Protein AF-A0A966W2P7-F1 (afdb_monomer)

Secondary structure (DSSP, 8-state):
--THHHHHHHHHHHHHHHHHHHHHHHHHH-SBHHHHHHHHHHHHHHHHHHHHHHH--TTPBP-SS-TT---BPPHHHHHHHHHHHHHHHHHHHHHHHHHHHHHHHHS--BHHHHHHHHHS--------------SSTTSGGGG--

Solvent-accessible surface area (backbone atoms only — not comparable to full-atom values): 8580 Å² total; per-residue (Å²): 141,59,79,66,56,59,51,66,73,44,39,64,51,55,52,19,52,52,45,26,50,52,11,51,46,34,39,72,73,40,58,36,56,67,51,22,52,52,12,49,52,44,23,52,52,18,52,52,48,37,50,50,57,71,67,61,62,87,89,45,37,77,87,58,99,62,88,88,70,85,52,57,52,73,65,64,61,56,54,54,49,54,53,51,52,52,53,48,55,52,51,50,53,52,51,48,53,49,51,53,52,44,31,71,73,69,73,49,56,44,49,66,62,53,53,51,63,69,70,43,77,81,75,70,77,76,76,75,74,82,78,70,89,75,82,67,77,78,66,68,70,71,78,79,119

Radius of gyration: 31.57 Å; Cα contacts (8 Å, |Δi|>4): 96; chains: 1; bounding box: 64×28×118 Å

pLDDT: mean 79.22, std 16.38, range [43.66, 97.5]

Mean predicted aligned error: 13.0 Å

Nearest PDB structures (foldseek):
  7qru-assembly1_C  TM=8.899E-01  e=4.479E-05  Alkalihalophilus pseudofirmus
  6z16-assembly1_c  TM=8.968E-01  e=4.401E-04  Anoxybacillus flavithermus WK1
  6khi-assembly1_E  TM=8.999E-01  e=1.538E-03  Thermosynechococcus vestitus BP-1
  7nyu-assembly1_K  TM=9.091E-01  e=2.132E-03  Escherichia coli B
  7d3u-assembly1_C  TM=8.093E-01  e=2.095E-02  Dietzia sp. DQ12-45-1b

Foldseek 3Di:
DDVVVVCVLCVLQVVLVVQLVQLVCQLVVDQFLVSNLVSVLSNLVSVLSNLCSVQDDPPADDPDDDPDDPHHRDCVNVVVSVVSVVVSVVVSVVSVVVQVVLCVVQVGRGNVSSVCVVPPDPPDPPPPPPPDPPPPPVVVVVVPD

Structure (mmCIF, N/CA/C/O backbone):
data_AF-A0A966W2P7-F1
#
_entry.id   AF-A0A966W2P7-F1
#
loop_
_atom_site.group_PDB
_atom_site.id
_atom_site.type_symbol
_atom_site.label_atom_id
_atom_site.label_alt_id
_atom_site.label_comp_id
_atom_site.label_asym_id
_atom_site.label_entity_id
_atom_site.label_seq_id
_atom_site.pdbx_PDB_ins_code
_atom_site.Cartn_x
_atom_site.Cartn_y
_atom_site.Cartn_z
_atom_site.occupancy
_atom_site.B_iso_or_equiv
_atom_site.auth_seq_id
_atom_site.auth_comp_id
_atom_site.auth_asym_id
_atom_site.auth_atom_id
_atom_site.pdbx_PDB_model_num
ATOM 1 N N . MET A 1 1 ? -2.351 6.672 -40.189 1.00 46.94 1 MET A N 1
ATOM 2 C CA . MET A 1 1 ? -1.743 5.588 -39.384 1.00 46.94 1 MET A CA 1
ATOM 3 C C . MET A 1 1 ? -1.268 6.183 -38.066 1.00 46.94 1 MET A C 1
ATOM 5 O O . MET A 1 1 ? -0.244 6.834 -38.056 1.00 46.94 1 MET A O 1
ATOM 9 N N . GLY A 1 2 ? -1.932 6.138 -36.923 1.00 47.78 2 GLY A N 1
ATOM 10 C CA . GLY A 1 2 ? -3.225 5.640 -36.475 1.00 47.78 2 GLY A CA 1
ATOM 11 C C . GLY A 1 2 ? -3.137 5.769 -34.951 1.00 47.78 2 GLY A C 1
ATOM 12 O O . GLY A 1 2 ? -2.383 5.037 -34.322 1.00 47.78 2 GLY A O 1
ATOM 13 N N . SER A 1 3 ? -3.820 6.743 -34.356 1.00 58.06 3 SER A N 1
ATOM 14 C CA . SER A 1 3 ? -3.756 7.071 -32.918 1.00 58.06 3 SER A CA 1
ATOM 15 C C . SER A 1 3 ? -4.059 5.885 -31.982 1.00 58.06 3 SER A C 1
ATOM 17 O O . SER A 1 3 ? -3.701 5.921 -30.807 1.00 58.06 3 SER A O 1
ATOM 19 N N . GLY A 1 4 ? -4.635 4.796 -32.505 1.00 56.81 4 GLY A N 1
ATOM 20 C CA . GLY A 1 4 ? -4.863 3.538 -31.788 1.00 56.81 4 GLY A CA 1
ATOM 21 C C . GLY A 1 4 ? -3.599 2.764 -31.385 1.00 56.81 4 GLY A C 1
ATOM 22 O O . GLY A 1 4 ? -3.618 2.085 -30.361 1.00 56.81 4 GLY A O 1
ATOM 23 N N . TYR A 1 5 ? -2.475 2.885 -32.106 1.00 56.28 5 TYR A N 1
ATOM 24 C CA . TYR A 1 5 ? -1.242 2.155 -31.747 1.00 56.28 5 TYR A CA 1
ATOM 25 C C . TYR A 1 5 ? -0.541 2.749 -30.519 1.00 56.28 5 TYR A C 1
ATOM 27 O O . TYR A 1 5 ? 0.118 2.027 -29.775 1.00 56.28 5 TYR A O 1
ATOM 35 N N . PHE A 1 6 ? -0.716 4.052 -30.268 1.00 58.75 6 PHE A N 1
ATOM 36 C CA . PHE A 1 6 ? -0.172 4.708 -29.077 1.00 58.75 6 PHE A CA 1
ATOM 37 C C . PHE A 1 6 ? -0.873 4.219 -27.803 1.00 58.75 6 PHE A C 1
ATOM 39 O O . PHE A 1 6 ? -0.219 4.006 -26.783 1.00 58.75 6 PHE A O 1
ATOM 46 N N . LEU A 1 7 ? -2.186 3.976 -27.888 1.00 54.97 7 LEU A N 1
ATOM 47 C CA . LEU A 1 7 ? -2.993 3.410 -26.805 1.00 54.97 7 LEU A CA 1
ATOM 48 C C . LEU A 1 7 ? -2.618 1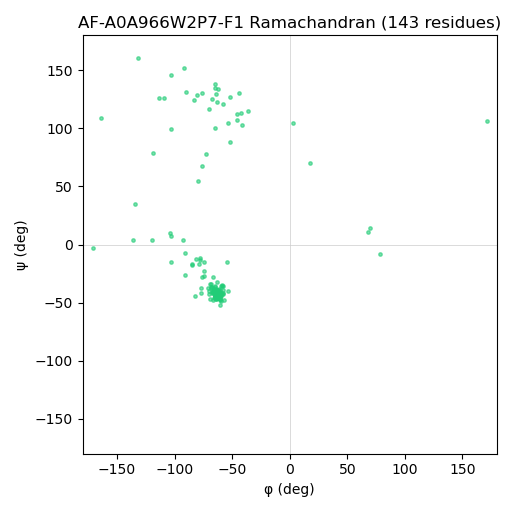.951 -26.521 1.00 54.97 7 LEU A C 1
ATOM 50 O O . LEU A 1 7 ? -2.500 1.582 -25.359 1.00 54.97 7 LEU A O 1
ATOM 54 N N . LEU A 1 8 ? -2.362 1.143 -27.555 1.00 53.88 8 LEU A N 1
ATOM 55 C CA . LEU A 1 8 ? -1.901 -0.243 -27.394 1.00 53.88 8 LEU A CA 1
ATOM 56 C C . LEU A 1 8 ? -0.474 -0.324 -26.827 1.00 53.88 8 LEU A C 1
ATOM 58 O O . LEU A 1 8 ? -0.202 -1.189 -25.999 1.00 53.88 8 LEU A O 1
ATOM 62 N N . HIS A 1 9 ? 0.419 0.598 -27.208 1.00 60.78 9 HIS A N 1
ATOM 63 C CA . HIS A 1 9 ? 1.781 0.663 -26.664 1.00 60.78 9 HIS A CA 1
ATOM 64 C C . HIS A 1 9 ? 1.808 1.091 -25.186 1.00 60.78 9 HIS A C 1
ATOM 66 O O . HIS A 1 9 ? 2.633 0.603 -24.419 1.00 60.78 9 HIS A O 1
ATOM 72 N N . HIS A 1 10 ? 0.885 1.965 -24.766 1.00 72.38 10 HIS A N 1
ATOM 73 C CA . HIS A 1 10 ? 0.813 2.470 -23.389 1.00 72.38 10 HIS A CA 1
ATOM 74 C C . HIS A 1 10 ? -0.291 1.826 -22.541 1.00 72.38 10 HIS A C 1
ATOM 76 O O . HIS A 1 10 ? -0.511 2.251 -21.408 1.00 72.38 10 HIS A O 1
ATOM 82 N N . TYR A 1 11 ? -0.976 0.797 -23.045 1.00 77.44 11 TYR A N 1
ATOM 83 C CA . TYR A 1 11 ? -2.098 0.151 -22.356 1.00 77.44 11 TYR A CA 1
ATOM 84 C C . TYR A 1 11 ? -1.722 -0.302 -20.938 1.00 77.44 11 TYR A C 1
ATOM 86 O O . TYR A 1 11 ? -2.476 -0.071 -19.996 1.00 77.44 11 TYR A O 1
ATOM 94 N N . ASN A 1 12 ? -0.511 -0.843 -20.763 1.00 79.38 12 ASN A N 1
ATOM 95 C CA . ASN A 1 12 ? -0.018 -1.316 -19.467 1.00 79.38 12 ASN A CA 1
ATOM 96 C C . ASN A 1 12 ? 0.036 -0.199 -18.400 1.00 79.38 12 ASN A C 1
ATOM 98 O O . ASN A 1 12 ? -0.296 -0.416 -17.233 1.00 79.38 12 ASN A O 1
ATOM 102 N N . TYR A 1 13 ? 0.370 1.030 -18.814 1.00 83.25 13 TYR A N 1
ATOM 103 C CA . TYR A 1 13 ? 0.379 2.202 -17.935 1.00 83.25 13 TYR A CA 1
ATOM 104 C C . TYR A 1 13 ? -1.032 2.613 -17.526 1.00 83.25 13 TYR A C 1
ATOM 106 O O . TYR A 1 13 ? -1.293 2.820 -16.343 1.00 83.25 13 TYR A O 1
ATOM 114 N N . TRP A 1 14 ? -1.956 2.687 -18.486 1.00 85.56 14 TRP A N 1
ATOM 115 C CA . TRP A 1 14 ? -3.347 3.056 -18.218 1.00 85.56 14 TRP A CA 1
ATOM 116 C C . TRP A 1 14 ? -4.030 2.057 -17.284 1.00 85.56 14 TRP A C 1
ATOM 118 O O . TRP A 1 14 ? -4.684 2.472 -16.329 1.00 85.56 14 TRP A O 1
ATOM 128 N N . VAL A 1 15 ? -3.824 0.754 -17.498 1.00 87.12 15 VAL A N 1
ATOM 129 C CA . VAL A 1 15 ? -4.351 -0.287 -16.603 1.00 87.12 15 VAL A CA 1
ATOM 130 C C . VAL A 1 15 ? -3.790 -0.133 -15.191 1.00 87.12 15 VAL A C 1
ATOM 132 O O . VAL A 1 15 ? -4.560 -0.123 -14.231 1.00 87.12 15 VAL A O 1
ATOM 135 N N . SER A 1 16 ? -2.476 0.060 -15.053 1.00 88.44 16 SER A N 1
ATOM 136 C CA . SER A 1 16 ? -1.840 0.240 -13.742 1.00 88.44 16 SER A CA 1
ATOM 137 C C . SER A 1 16 ? -2.390 1.466 -13.005 1.00 88.44 16 SER A C 1
ATOM 139 O O . SER A 1 16 ? -2.699 1.385 -11.817 1.00 88.44 16 SER A O 1
ATOM 141 N N . VAL A 1 17 ? -2.593 2.585 -13.709 1.00 90.75 17 VAL A N 1
ATOM 142 C CA . VAL A 1 17 ? -3.165 3.812 -13.131 1.00 90.75 17 VAL A CA 1
ATOM 143 C C . VAL A 1 17 ? -4.621 3.616 -12.711 1.00 90.75 17 VAL A C 1
ATOM 145 O O . VAL A 1 17 ? -4.999 4.053 -11.626 1.00 90.75 17 VAL A O 1
ATOM 148 N N . VAL A 1 18 ? -5.441 2.932 -13.510 1.00 93.00 18 VAL A N 1
ATOM 149 C CA . VAL A 1 18 ? -6.841 2.658 -13.145 1.00 93.00 18 VAL A CA 1
ATOM 150 C C . VAL A 1 18 ? -6.918 1.777 -11.898 1.00 93.00 18 VAL A C 1
ATOM 152 O O . VAL A 1 18 ? -7.648 2.112 -10.966 1.00 93.00 18 VAL A O 1
ATOM 155 N N . ILE A 1 19 ? -6.130 0.700 -11.827 1.00 93.00 19 ILE A N 1
ATOM 156 C CA . ILE A 1 19 ? -6.083 -0.171 -10.639 1.00 93.00 19 ILE A CA 1
ATOM 157 C C . ILE A 1 19 ? -5.595 0.620 -9.418 1.00 93.00 19 ILE A C 1
ATOM 159 O O . ILE A 1 19 ? -6.148 0.476 -8.327 1.00 93.00 19 ILE A O 1
ATOM 163 N N . MET A 1 20 ? -4.609 1.501 -9.601 1.00 93.69 20 MET A N 1
ATOM 164 C CA . MET A 1 20 ? -4.102 2.374 -8.542 1.00 93.69 20 MET A CA 1
ATOM 165 C C . MET A 1 20 ? -5.198 3.301 -8.004 1.00 93.69 20 MET A C 1
ATOM 167 O O . MET A 1 20 ? -5.371 3.401 -6.790 1.00 93.69 20 MET A O 1
ATOM 171 N N . MET A 1 21 ? -5.984 3.921 -8.887 1.00 95.50 21 MET A N 1
ATOM 172 C CA . MET A 1 21 ? -7.107 4.776 -8.490 1.00 95.50 21 MET A CA 1
ATOM 173 C C . MET A 1 21 ? -8.198 3.990 -7.759 1.00 95.50 21 MET A C 1
ATOM 175 O O . MET A 1 21 ? -8.725 4.474 -6.760 1.00 95.50 21 MET A O 1
ATOM 179 N N . VAL A 1 22 ? -8.499 2.764 -8.193 1.00 94.88 22 VAL A N 1
ATOM 180 C CA . VAL A 1 22 ? -9.456 1.880 -7.505 1.00 94.88 22 VAL A CA 1
ATOM 181 C C . VAL A 1 22 ? -8.957 1.499 -6.108 1.00 94.88 22 VAL A C 1
ATOM 183 O O . VAL A 1 22 ? -9.728 1.556 -5.150 1.00 94.88 22 VAL A O 1
ATOM 186 N N . GLY A 1 23 ? -7.673 1.157 -5.967 1.00 93.75 23 GLY A N 1
ATOM 187 C CA . GLY A 1 23 ? -7.063 0.849 -4.671 1.00 93.75 23 GLY A CA 1
ATOM 188 C C . GLY A 1 23 ? -7.129 2.034 -3.706 1.00 93.75 23 GLY A C 1
ATOM 189 O O . GLY A 1 23 ? -7.586 1.883 -2.573 1.00 93.75 23 GLY A O 1
ATOM 190 N N . LEU A 1 24 ? -6.760 3.231 -4.176 1.00 95.06 24 LEU A N 1
ATOM 191 C CA . LEU A 1 24 ? -6.816 4.457 -3.375 1.00 95.06 24 LEU A CA 1
ATOM 192 C C . LEU A 1 24 ? -8.255 4.834 -2.996 1.00 95.06 24 LEU A C 1
ATOM 194 O O . LEU A 1 24 ? -8.525 5.164 -1.841 1.00 95.06 24 LEU A O 1
ATOM 198 N N . TYR A 1 25 ? -9.189 4.730 -3.943 1.00 94.88 25 TYR A N 1
ATOM 199 C CA . TYR A 1 25 ? -10.610 4.942 -3.681 1.00 94.88 25 TYR A CA 1
ATOM 200 C C . TYR A 1 25 ? -11.128 3.980 -2.606 1.00 94.88 25 TYR A C 1
ATOM 202 O O . TYR A 1 25 ? -11.821 4.408 -1.686 1.00 94.88 25 TYR A O 1
ATOM 210 N N . GLY A 1 26 ? -10.730 2.706 -2.659 1.00 92.88 26 GLY A N 1
ATOM 211 C CA . GLY A 1 26 ? -11.085 1.710 -1.649 1.00 92.88 26 GLY A CA 1
ATOM 212 C C . GLY A 1 26 ? -10.627 2.081 -0.234 1.00 92.88 26 GLY A C 1
ATOM 213 O O . GLY A 1 26 ? -11.359 1.826 0.721 1.00 92.88 26 GLY A O 1
ATOM 214 N N . VAL A 1 27 ? -9.465 2.724 -0.081 1.00 94.88 27 VAL A N 1
ATOM 215 C CA . VAL A 1 27 ? -8.968 3.198 1.226 1.00 94.88 27 VAL A CA 1
ATOM 216 C C . VAL A 1 27 ? -9.798 4.366 1.761 1.00 94.88 27 VAL A C 1
ATOM 218 O O . VAL A 1 27 ? -10.110 4.400 2.950 1.00 94.88 27 VAL A O 1
ATOM 221 N N . ILE A 1 28 ? -10.156 5.317 0.897 1.00 93.31 28 ILE A N 1
ATOM 222 C CA . ILE A 1 28 ? -10.865 6.542 1.296 1.00 93.31 28 ILE A CA 1
ATOM 223 C C . ILE A 1 28 ? -12.353 6.267 1.548 1.00 93.31 28 ILE A C 1
ATOM 225 O O . ILE A 1 28 ? -12.914 6.774 2.513 1.00 93.31 28 ILE A O 1
ATOM 229 N N . ALA A 1 29 ? -12.995 5.467 0.696 1.00 92.69 29 ALA A N 1
ATOM 230 C CA . ALA A 1 29 ? -14.443 5.265 0.721 1.00 92.69 29 ALA A CA 1
ATOM 231 C C . ALA A 1 29 ? -14.915 4.185 1.712 1.00 92.69 29 ALA A C 1
ATOM 233 O O . ALA A 1 29 ? -16.102 4.116 2.025 1.00 92.69 29 ALA A O 1
ATOM 234 N N . SER A 1 30 ? -14.025 3.310 2.191 1.00 89.12 30 SER A N 1
ATOM 235 C CA . SER A 1 30 ? -14.417 2.218 3.090 1.00 89.12 30 SER A CA 1
ATOM 236 C C . SER A 1 30 ? -14.569 2.691 4.535 1.00 89.12 30 SER A C 1
ATOM 238 O O . SER A 1 30 ? -13.623 3.221 5.098 1.00 89.12 30 SER A O 1
ATOM 240 N N . SER A 1 31 ? -15.697 2.392 5.180 1.00 89.12 31 SER A N 1
ATOM 241 C CA . SER A 1 31 ? -15.894 2.607 6.626 1.00 89.12 31 SER A CA 1
ATOM 242 C C . SER A 1 31 ? -15.188 1.558 7.499 1.00 89.12 31 SER A C 1
ATOM 244 O O . SER A 1 31 ? -14.788 1.829 8.628 1.00 89.12 31 SER A O 1
ATOM 246 N N . ASN A 1 32 ? -14.998 0.348 6.963 1.00 92.06 32 ASN A N 1
ATOM 247 C CA . ASN A 1 32 ? -14.421 -0.777 7.693 1.00 92.06 32 ASN A CA 1
ATOM 248 C C . ASN A 1 32 ? -12.892 -0.830 7.553 1.00 92.06 32 ASN A C 1
ATOM 250 O O . ASN A 1 32 ? -12.362 -0.841 6.436 1.00 92.06 32 ASN A O 1
ATOM 254 N N . LEU A 1 33 ? -12.189 -0.980 8.678 1.00 92.31 33 LEU A N 1
ATOM 255 C CA . LEU A 1 33 ? -10.722 -1.034 8.730 1.00 92.31 33 LEU A CA 1
ATOM 256 C C . LEU A 1 33 ? -10.111 -2.165 7.880 1.00 92.31 33 LEU A C 1
ATOM 258 O O . LEU A 1 33 ? -9.071 -1.965 7.254 1.00 92.31 33 LEU A O 1
ATOM 262 N N . ILE A 1 34 ? -10.753 -3.337 7.789 1.00 94.19 34 ILE A N 1
ATOM 263 C CA . ILE A 1 34 ? -10.249 -4.454 6.965 1.00 94.19 34 ILE A CA 1
ATOM 264 C C . ILE A 1 34 ? -10.330 -4.101 5.478 1.00 94.19 34 ILE A C 1
ATOM 266 O O . ILE A 1 34 ? -9.394 -4.364 4.724 1.00 94.19 34 ILE A O 1
ATOM 270 N N . LYS A 1 35 ? -11.429 -3.471 5.049 1.00 92.62 35 LYS A N 1
ATOM 271 C CA . LYS A 1 35 ? -11.603 -3.053 3.651 1.00 92.62 35 LYS A CA 1
ATOM 272 C C . LYS A 1 35 ? -10.581 -1.983 3.263 1.00 92.62 35 LYS A C 1
ATOM 274 O O . LYS A 1 35 ? -10.039 -2.051 2.161 1.00 92.62 35 LYS A O 1
ATOM 279 N N . LYS A 1 36 ? -10.233 -1.075 4.185 1.00 94.75 36 LYS A N 1
ATOM 280 C CA . LYS A 1 36 ? -9.134 -0.117 3.982 1.00 94.75 36 LYS A CA 1
ATOM 281 C C . LYS A 1 36 ? -7.786 -0.812 3.781 1.00 94.75 36 LYS A C 1
ATOM 283 O O . LYS A 1 36 ? -7.063 -0.457 2.856 1.00 94.75 36 LYS A O 1
ATOM 288 N N . LEU A 1 37 ? -7.461 -1.832 4.583 1.00 95.38 37 LEU A N 1
ATOM 289 C CA . LEU A 1 37 ? -6.216 -2.601 4.422 1.00 95.38 37 LEU A CA 1
ATOM 290 C C . LEU A 1 37 ? -6.157 -3.343 3.079 1.00 95.38 37 LEU A C 1
ATOM 292 O O . LEU A 1 37 ? -5.109 -3.365 2.437 1.00 95.38 37 LEU A O 1
ATOM 296 N N . ILE A 1 38 ? -7.280 -3.899 2.617 1.00 94.88 38 ILE A N 1
ATOM 297 C CA . ILE A 1 38 ? -7.370 -4.528 1.290 1.00 94.88 38 ILE A CA 1
ATOM 298 C C . ILE A 1 38 ? -7.172 -3.483 0.181 1.00 94.88 38 ILE A C 1
ATOM 300 O O . ILE A 1 38 ? -6.406 -3.722 -0.751 1.00 94.88 38 ILE A O 1
ATOM 304 N N . GLY A 1 39 ? -7.803 -2.309 0.295 1.00 93.81 39 GLY A N 1
ATOM 305 C CA . GLY A 1 39 ? -7.598 -1.197 -0.640 1.00 93.81 39 GLY A CA 1
ATOM 306 C C . GLY A 1 39 ? -6.131 -0.766 -0.716 1.00 93.81 39 GLY A C 1
ATOM 307 O O . GLY A 1 39 ? -5.591 -0.581 -1.806 1.00 93.81 39 GLY A O 1
ATOM 308 N N . LEU A 1 40 ? -5.453 -0.712 0.434 1.00 95.12 40 LEU A N 1
ATOM 309 C CA . LEU A 1 40 ? -4.032 -0.386 0.524 1.00 95.12 40 LEU A CA 1
ATOM 310 C C . LEU A 1 40 ? -3.146 -1.456 -0.141 1.00 95.12 40 LEU A C 1
ATOM 312 O O . LEU A 1 40 ? -2.204 -1.110 -0.854 1.00 95.12 40 LEU A O 1
ATOM 316 N N . ALA A 1 41 ? -3.474 -2.742 0.023 1.00 94.88 41 ALA A N 1
ATOM 317 C CA . ALA A 1 41 ? -2.775 -3.845 -0.644 1.00 94.88 41 ALA A CA 1
ATOM 318 C C . ALA A 1 41 ? -2.903 -3.774 -2.178 1.00 94.88 41 ALA A C 1
ATOM 320 O O . ALA A 1 41 ? -1.924 -3.965 -2.909 1.00 94.88 41 ALA A O 1
ATOM 321 N N . ILE A 1 42 ? -4.107 -3.467 -2.673 1.00 95.00 42 ILE A N 1
ATOM 322 C CA . ILE A 1 42 ? -4.377 -3.295 -4.108 1.00 95.00 42 ILE A CA 1
ATOM 323 C C . ILE A 1 42 ? -3.608 -2.087 -4.646 1.00 95.00 42 ILE A C 1
ATOM 325 O O . ILE A 1 42 ? -2.954 -2.194 -5.683 1.00 95.00 42 ILE A O 1
ATOM 329 N N . PHE A 1 43 ? -3.631 -0.965 -3.923 1.00 95.19 43 PHE A N 1
ATOM 330 C CA . PHE A 1 43 ? -2.873 0.231 -4.282 1.00 95.19 43 PHE A CA 1
ATOM 331 C C . PHE A 1 43 ? -1.375 -0.068 -4.403 1.00 95.19 43 PHE A C 1
ATOM 333 O O . PHE A 1 43 ? -0.761 0.265 -5.416 1.00 95.19 43 PHE A O 1
ATOM 340 N N . GLN A 1 44 ? -0.797 -0.769 -3.425 1.00 94.94 44 GLN A N 1
ATOM 341 C CA . GLN A 1 44 ? 0.608 -1.152 -3.482 1.00 94.94 44 GLN A CA 1
ATOM 342 C C . GLN A 1 44 ? 0.914 -2.038 -4.697 1.00 94.94 44 GLN A C 1
ATOM 344 O O . GLN A 1 44 ? 1.898 -1.807 -5.397 1.00 94.94 44 GLN A O 1
ATOM 349 N N . THR A 1 45 ? 0.062 -3.024 -4.974 1.00 93.69 45 THR A N 1
ATOM 350 C CA . THR A 1 45 ? 0.223 -3.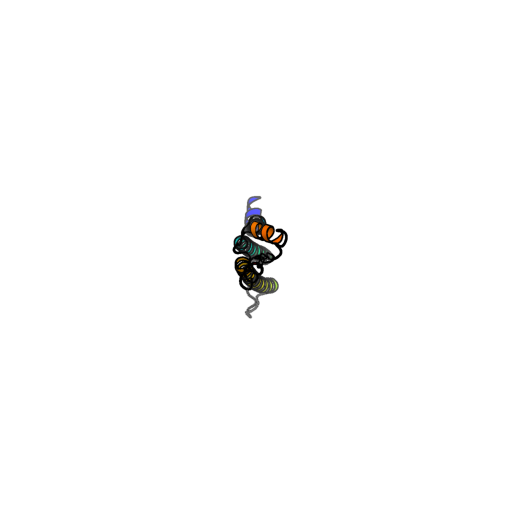905 -6.140 1.00 93.69 45 THR A CA 1
ATOM 351 C C . THR A 1 45 ? 0.168 -3.111 -7.449 1.00 93.69 45 THR A C 1
ATOM 353 O O . THR A 1 45 ? 0.956 -3.362 -8.358 1.00 93.69 45 THR A O 1
ATOM 356 N N . ALA A 1 46 ? -0.697 -2.100 -7.538 1.00 94.12 46 ALA A N 1
ATOM 357 C CA . ALA A 1 46 ? -0.788 -1.228 -8.706 1.00 94.12 46 ALA A CA 1
ATOM 358 C C . ALA A 1 46 ? 0.478 -0.382 -8.922 1.00 94.12 46 ALA A C 1
ATOM 360 O O . ALA A 1 46 ? 0.928 -0.228 -10.057 1.00 94.12 46 ALA A O 1
ATOM 361 N N . VAL A 1 47 ? 1.087 0.119 -7.841 1.00 92.06 47 VAL A N 1
ATOM 362 C CA . VAL A 1 47 ? 2.371 0.837 -7.906 1.00 92.06 47 VAL A CA 1
ATOM 363 C C . VAL A 1 47 ? 3.484 -0.084 -8.412 1.00 92.06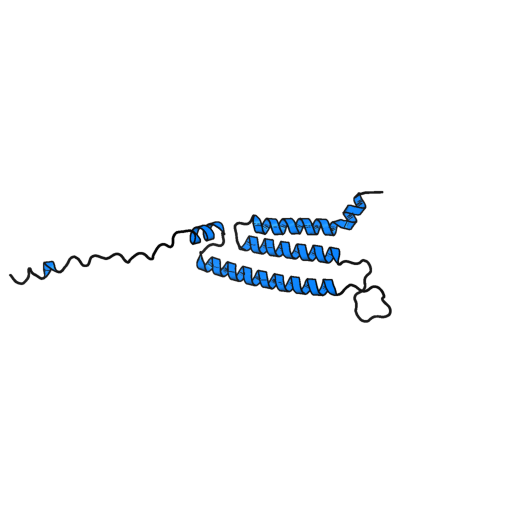 47 VAL A C 1
ATOM 365 O O . VAL A 1 47 ? 4.276 0.330 -9.258 1.00 92.06 47 VAL A O 1
ATOM 368 N N . LEU A 1 48 ? 3.516 -1.345 -7.962 1.00 91.88 48 LEU A N 1
ATOM 369 C CA . LEU A 1 48 ? 4.468 -2.341 -8.469 1.00 91.88 48 LEU A CA 1
ATOM 370 C C . LEU A 1 48 ? 4.284 -2.576 -9.975 1.00 91.88 48 LEU A C 1
ATOM 372 O O . LEU A 1 48 ? 5.259 -2.546 -10.723 1.00 91.88 48 LEU A O 1
ATOM 376 N N . LEU A 1 49 ? 3.042 -2.751 -10.438 1.00 89.44 49 LEU A N 1
ATOM 377 C CA . LEU A 1 49 ? 2.732 -2.931 -11.862 1.00 89.44 49 LEU A CA 1
ATOM 378 C C . LEU A 1 49 ? 3.140 -1.720 -12.710 1.00 89.44 49 LEU A C 1
ATOM 380 O O . LEU A 1 49 ? 3.720 -1.886 -13.787 1.00 89.44 49 LEU A O 1
ATOM 384 N N . LEU A 1 50 ? 2.901 -0.505 -12.210 1.00 89.06 50 LEU A N 1
ATOM 385 C CA . LEU A 1 50 ? 3.332 0.723 -12.873 1.00 89.06 50 LEU A CA 1
ATOM 386 C C . LEU A 1 50 ? 4.858 0.766 -13.010 1.00 89.06 50 LEU A C 1
ATOM 388 O O . LEU A 1 50 ? 5.380 1.076 -14.078 1.00 89.06 50 LEU A O 1
ATOM 392 N N . TYR A 1 51 ? 5.579 0.415 -11.949 1.00 87.88 51 TYR A N 1
ATOM 393 C CA . TYR A 1 51 ? 7.036 0.467 -11.941 1.00 87.88 51 TYR A CA 1
ATOM 394 C C . TYR A 1 51 ? 7.660 -0.617 -12.832 1.00 87.88 51 TYR A C 1
ATOM 396 O O . TYR A 1 51 ? 8.620 -0.336 -13.546 1.00 87.88 51 TYR A O 1
ATOM 404 N N . ILE A 1 52 ? 7.084 -1.824 -12.870 1.00 85.81 52 ILE A N 1
ATOM 405 C CA . ILE A 1 52 ? 7.470 -2.874 -13.829 1.00 85.81 52 ILE A CA 1
ATOM 406 C C . ILE A 1 52 ? 7.236 -2.393 -15.265 1.00 85.81 52 ILE A C 1
ATOM 408 O O . ILE A 1 52 ? 8.085 -2.609 -16.126 1.00 85.81 52 ILE A O 1
ATOM 412 N N . SER A 1 53 ? 6.124 -1.699 -15.519 1.00 83.94 53 SER A N 1
ATOM 413 C CA . SER A 1 53 ? 5.809 -1.156 -16.845 1.00 83.94 53 SER A CA 1
ATOM 414 C C . SER A 1 53 ? 6.840 -0.127 -17.319 1.00 83.94 53 SER A C 1
ATOM 416 O O . SER A 1 53 ? 7.212 -0.161 -18.489 1.00 83.94 53 SER A O 1
ATOM 418 N N . VAL A 1 54 ? 7.332 0.742 -16.421 1.00 83.00 54 VAL A N 1
ATOM 419 C CA . VAL A 1 54 ? 8.416 1.711 -16.705 1.00 83.00 54 VAL A CA 1
ATOM 420 C C . VAL A 1 54 ? 9.767 1.016 -16.883 1.00 83.00 54 VAL A C 1
ATOM 422 O O . VAL A 1 54 ? 10.559 1.403 -17.736 1.00 83.00 54 VAL A O 1
ATOM 425 N N . ALA A 1 55 ? 10.047 0.005 -16.062 1.00 79.88 55 ALA A N 1
ATOM 426 C CA . ALA A 1 55 ? 11.326 -0.698 -16.037 1.00 79.88 55 ALA A CA 1
ATOM 427 C C . ALA A 1 55 ? 11.501 -1.718 -17.175 1.00 79.88 55 ALA A C 1
ATOM 429 O O . ALA A 1 55 ? 12.609 -2.219 -17.379 1.00 79.88 55 ALA A O 1
ATOM 430 N N . TYR A 1 56 ? 10.424 -2.060 -17.886 1.00 75.50 56 TYR A N 1
ATOM 431 C CA . TYR A 1 56 ? 10.453 -3.044 -18.957 1.00 75.50 56 TYR A CA 1
ATOM 432 C C . TYR A 1 56 ? 11.208 -2.512 -20.181 1.00 75.50 56 TYR A C 1
ATOM 434 O O . TYR A 1 56 ? 10.776 -1.568 -20.842 1.00 75.50 56 TYR A O 1
ATOM 442 N N . VAL A 1 57 ? 12.319 -3.170 -20.511 1.00 69.81 57 VAL A N 1
ATOM 443 C CA . VAL A 1 57 ? 13.093 -2.940 -21.736 1.00 69.81 57 VAL A CA 1
ATOM 444 C C . VAL A 1 57 ? 12.902 -4.149 -22.649 1.00 69.81 57 VAL A C 1
ATOM 446 O O . VAL A 1 57 ? 13.106 -5.290 -22.230 1.00 69.81 57 VAL A O 1
ATOM 449 N N . LYS A 1 58 ? 12.480 -3.904 -23.893 1.00 61.91 58 LYS A N 1
ATOM 450 C CA . LYS A 1 58 ? 12.308 -4.947 -24.915 1.00 61.91 58 LYS A CA 1
ATOM 451 C C . LYS A 1 58 ? 13.672 -5.565 -25.253 1.00 61.91 58 LYS A C 1
ATOM 453 O O . LYS A 1 58 ? 14.649 -4.836 -25.362 1.00 61.91 58 LYS A O 1
ATOM 458 N N . ASP A 1 59 ? 13.715 -6.889 -25.397 1.00 62.06 59 ASP A N 1
ATOM 459 C CA . ASP A 1 59 ? 14.897 -7.679 -25.800 1.00 62.06 59 ASP A CA 1
ATOM 460 C C . ASP A 1 59 ? 16.077 -7.748 -24.804 1.00 62.06 59 ASP A C 1
ATOM 462 O O . ASP A 1 59 ? 17.131 -8.299 -25.120 1.00 62.06 59 ASP A O 1
ATOM 466 N N . ALA A 1 60 ? 15.898 -7.290 -23.562 1.00 61.38 60 ALA A N 1
ATOM 467 C CA . ALA A 1 60 ? 16.928 -7.387 -22.530 1.00 61.38 60 ALA A CA 1
ATOM 468 C C . ALA A 1 60 ? 17.052 -8.820 -21.964 1.00 61.38 60 ALA A C 1
ATOM 470 O O . ALA A 1 60 ? 16.059 -9.438 -21.565 1.00 61.38 60 ALA A O 1
ATOM 471 N N . ARG A 1 61 ? 18.279 -9.359 -21.895 1.00 63.78 61 ARG A N 1
ATOM 472 C CA . ARG A 1 61 ? 18.562 -10.701 -21.350 1.00 63.78 61 ARG A CA 1
ATOM 473 C C . ARG A 1 61 ? 18.882 -10.651 -19.854 1.00 63.78 61 ARG A C 1
ATOM 475 O O . ARG A 1 61 ? 19.385 -9.653 -19.336 1.00 63.78 61 ARG A O 1
ATOM 482 N N . PHE A 1 62 ? 18.594 -11.741 -19.140 1.00 62.16 62 PHE A N 1
ATOM 483 C CA . PHE A 1 62 ? 18.950 -11.859 -17.726 1.00 62.16 62 PHE A CA 1
ATOM 484 C C . PHE A 1 62 ? 20.478 -11.809 -17.550 1.00 62.16 62 PHE A C 1
ATOM 486 O O . PHE A 1 62 ? 21.183 -12.506 -18.282 1.00 62.16 62 PHE A O 1
ATOM 493 N N . PRO A 1 63 ? 21.004 -11.030 -16.586 1.00 64.12 63 PRO A N 1
ATOM 494 C CA . PRO A 1 63 ? 22.433 -10.956 -16.291 1.00 64.12 63 PRO A CA 1
ATOM 495 C C . PRO A 1 63 ? 22.897 -12.196 -15.518 1.00 64.12 63 PRO A C 1
ATOM 497 O O . PRO A 1 63 ? 23.241 -12.138 -14.340 1.00 64.12 63 PRO A O 1
ATOM 500 N N . ILE A 1 64 ? 22.866 -13.344 -16.187 1.00 67.50 64 ILE A N 1
ATOM 501 C CA . ILE A 1 64 ? 23.412 -14.617 -15.721 1.00 67.50 64 ILE A CA 1
ATOM 502 C C . ILE A 1 64 ? 24.576 -14.906 -16.665 1.00 67.50 64 ILE A C 1
ATOM 504 O O . ILE A 1 64 ? 24.389 -14.826 -17.876 1.00 67.50 64 ILE A O 1
ATOM 508 N N . LEU A 1 65 ? 25.773 -15.142 -16.120 1.00 59.97 65 LEU A N 1
ATOM 509 C CA . LEU A 1 65 ? 27.028 -15.244 -16.874 1.00 59.97 65 LEU A CA 1
ATOM 510 C C . LEU A 1 65 ? 26.856 -16.128 -18.123 1.00 59.97 65 LEU A C 1
ATOM 512 O O . LEU A 1 65 ? 26.726 -17.344 -18.009 1.00 59.97 65 LEU A O 1
ATOM 516 N N . GLY A 1 66 ? 26.832 -15.507 -19.301 1.00 59.78 66 GLY A N 1
ATOM 517 C CA . GLY A 1 66 ? 26.596 -16.186 -20.569 1.00 59.78 66 GLY A CA 1
ATOM 518 C C . GLY A 1 66 ? 27.018 -15.311 -21.744 1.00 59.78 66 GLY A C 1
ATOM 519 O O . GLY A 1 66 ? 26.397 -14.284 -22.018 1.00 59.78 66 GLY A O 1
ATOM 520 N N . ASP A 1 67 ? 28.112 -15.727 -22.375 1.00 60.47 67 ASP A N 1
ATOM 521 C CA . ASP A 1 67 ? 28.725 -15.290 -23.631 1.00 60.47 67 ASP A CA 1
ATOM 522 C C . ASP A 1 67 ? 28.067 -14.107 -24.367 1.00 60.47 67 ASP A C 1
ATOM 524 O O . ASP A 1 67 ? 27.061 -14.231 -25.070 1.00 60.47 67 ASP A O 1
ATOM 528 N N . GLY A 1 68 ? 28.709 -12.938 -24.261 1.00 59.50 68 GLY A N 1
ATOM 529 C CA . GLY A 1 68 ? 28.621 -11.876 -25.268 1.00 59.50 68 GLY A CA 1
ATOM 530 C C . GLY A 1 68 ? 27.284 -11.139 -25.403 1.00 59.50 68 GLY A C 1
ATOM 531 O O . GLY A 1 68 ? 27.099 -10.433 -26.392 1.00 59.50 68 GLY A O 1
ATOM 532 N N . ALA A 1 69 ? 26.349 -11.264 -24.454 1.00 59.94 69 ALA A N 1
ATOM 533 C CA . ALA A 1 69 ? 25.171 -10.394 -24.428 1.00 59.94 69 ALA A CA 1
ATOM 534 C C . ALA A 1 69 ? 25.591 -8.949 -24.101 1.00 59.94 69 ALA A C 1
ATOM 536 O O . ALA A 1 69 ? 26.235 -8.720 -23.080 1.00 59.94 69 ALA A O 1
ATOM 537 N N . THR A 1 70 ? 25.235 -7.982 -24.947 1.00 61.34 70 THR A N 1
ATOM 538 C CA . THR A 1 70 ? 25.437 -6.547 -24.673 1.00 61.34 70 THR A CA 1
ATOM 539 C C . THR A 1 70 ? 24.234 -5.916 -23.969 1.00 61.34 70 THR A C 1
ATOM 541 O O . THR A 1 70 ? 24.411 -4.971 -23.205 1.00 61.34 70 THR A O 1
ATOM 544 N N . ASP A 1 71 ? 23.035 -6.480 -24.158 1.00 65.00 71 ASP A N 1
ATOM 545 C CA . ASP A 1 71 ? 21.783 -5.955 -23.607 1.00 65.00 71 ASP A CA 1
ATOM 546 C C . ASP A 1 71 ? 21.321 -6.769 -22.392 1.00 65.00 71 ASP A C 1
ATOM 548 O O . ASP A 1 71 ? 20.720 -7.842 -22.510 1.00 65.00 71 ASP A O 1
ATOM 552 N N . TYR A 1 72 ? 21.607 -6.239 -21.202 1.00 70.75 72 TYR A N 1
ATOM 553 C CA . TYR A 1 72 ? 21.184 -6.807 -19.924 1.00 70.75 72 TYR A CA 1
ATOM 554 C C . TYR A 1 72 ? 20.004 -6.046 -19.324 1.00 70.75 72 TYR A C 1
ATOM 556 O O . TYR A 1 72 ? 19.912 -4.821 -19.418 1.00 70.75 72 TYR A O 1
ATOM 564 N N . ILE A 1 73 ? 19.127 -6.773 -18.632 1.00 72.25 73 ILE A N 1
ATOM 565 C CA . ILE A 1 73 ? 18.078 -6.166 -17.807 1.00 72.25 73 ILE A CA 1
ATOM 566 C C . ILE A 1 73 ? 18.736 -5.397 -16.657 1.00 72.25 73 ILE A C 1
ATOM 568 O O . ILE A 1 73 ? 19.623 -5.915 -15.976 1.00 72.25 73 ILE A O 1
ATOM 572 N N . ASN A 1 74 ? 18.270 -4.172 -16.404 1.00 74.19 74 ASN A N 1
ATOM 573 C CA . ASN A 1 74 ? 18.728 -3.383 -15.267 1.00 74.19 74 ASN A CA 1
ATOM 574 C C . ASN A 1 74 ? 18.344 -4.094 -13.946 1.00 74.19 74 ASN A C 1
ATOM 576 O O . ASN A 1 74 ? 17.157 -4.335 -13.715 1.00 74.19 74 ASN A O 1
ATOM 580 N N . PRO A 1 75 ? 19.299 -4.425 -13.057 1.00 82.00 75 PRO A N 1
ATOM 581 C CA . PRO A 1 75 ? 18.998 -5.087 -11.788 1.00 82.00 75 PRO A CA 1
ATOM 582 C C . PRO A 1 75 ? 18.364 -4.149 -10.747 1.00 82.00 75 PRO A C 1
ATOM 584 O O . PRO A 1 75 ? 17.796 -4.632 -9.766 1.00 82.00 75 PRO A O 1
ATOM 587 N N . LEU A 1 76 ? 18.425 -2.823 -10.941 1.00 84.19 76 LEU A N 1
ATOM 588 C CA . LEU A 1 76 ? 17.906 -1.842 -9.982 1.00 84.19 76 LEU A CA 1
ATOM 589 C C . LEU A 1 76 ? 16.390 -2.001 -9.751 1.00 84.19 76 LEU A C 1
ATOM 591 O O . LEU A 1 76 ? 16.001 -2.181 -8.596 1.00 84.19 76 LEU A O 1
ATOM 595 N N . PRO A 1 77 ? 15.520 -2.029 -10.783 1.00 85.62 77 PRO A N 1
ATOM 596 C CA . PRO A 1 77 ? 14.091 -2.261 -10.582 1.00 85.62 77 PRO A CA 1
ATOM 597 C C . PRO A 1 77 ? 13.770 -3.588 -9.890 1.00 85.62 77 PRO A C 1
ATOM 599 O O . PRO A 1 77 ? 12.846 -3.637 -9.086 1.00 85.62 77 PRO A O 1
ATOM 602 N N . HIS A 1 78 ? 14.535 -4.653 -10.151 1.00 83.56 78 HIS A N 1
ATOM 603 C CA . HIS A 1 78 ? 14.268 -5.973 -9.574 1.00 83.56 78 HIS A CA 1
ATOM 604 C C . HIS A 1 78 ? 14.429 -5.980 -8.048 1.00 83.56 78 HIS A C 1
ATOM 606 O O . HIS A 1 78 ? 13.558 -6.468 -7.326 1.00 83.56 78 HIS A O 1
ATOM 612 N N . VAL A 1 79 ? 15.508 -5.377 -7.542 1.00 90.19 79 VAL A N 1
ATOM 613 C CA . VAL A 1 79 ? 15.726 -5.254 -6.093 1.00 90.19 79 VAL A CA 1
ATOM 614 C C . VAL A 1 79 ? 14.675 -4.337 -5.463 1.00 90.19 79 VAL A C 1
ATOM 616 O O . VAL A 1 79 ? 14.139 -4.669 -4.407 1.00 90.19 79 VAL A O 1
ATOM 619 N N . LEU A 1 80 ? 14.322 -3.230 -6.128 1.00 90.56 80 LEU A N 1
ATOM 620 C CA . LEU A 1 80 ? 13.281 -2.310 -5.654 1.00 90.56 80 LEU A CA 1
ATOM 621 C C . LEU A 1 80 ? 11.890 -2.965 -5.586 1.00 90.56 80 LEU A C 1
ATOM 623 O O . LEU A 1 80 ? 11.111 -2.641 -4.692 1.00 90.56 80 LEU A O 1
ATOM 627 N N . MET A 1 81 ? 11.579 -3.918 -6.473 1.00 91.44 81 MET A N 1
ATOM 628 C CA . MET A 1 81 ? 10.344 -4.705 -6.370 1.00 91.44 81 MET A CA 1
ATOM 629 C C . MET A 1 81 ? 10.350 -5.604 -5.139 1.00 91.44 81 MET A C 1
ATOM 631 O O . MET A 1 81 ? 9.370 -5.633 -4.396 1.00 91.44 81 MET A O 1
ATOM 635 N N . LEU A 1 82 ? 11.445 -6.334 -4.905 1.00 92.25 82 LEU A N 1
ATOM 636 C CA . LEU A 1 82 ? 11.530 -7.260 -3.777 1.00 92.25 82 LEU A CA 1
ATOM 637 C C . LEU A 1 82 ? 11.404 -6.519 -2.441 1.00 92.25 82 LEU A C 1
ATOM 639 O O . LEU A 1 82 ? 10.664 -6.965 -1.563 1.00 92.25 82 LEU A O 1
ATOM 643 N N . THR A 1 83 ? 12.054 -5.360 -2.301 1.00 94.56 83 THR A N 1
ATOM 644 C CA . THR A 1 83 ? 11.931 -4.536 -1.090 1.00 94.56 83 THR A CA 1
ATOM 645 C C . THR A 1 83 ? 10.514 -4.006 -0.914 1.00 94.56 83 THR A C 1
ATOM 647 O O . THR A 1 83 ? 9.967 -4.098 0.185 1.00 94.56 83 THR A O 1
ATOM 650 N N . ALA A 1 84 ? 9.886 -3.515 -1.982 1.00 94.12 84 ALA A N 1
ATOM 651 C CA . ALA A 1 84 ? 8.519 -3.024 -1.917 1.00 94.12 84 ALA A CA 1
ATOM 652 C C . ALA A 1 84 ? 7.533 -4.138 -1.520 1.00 94.12 84 ALA A C 1
ATOM 654 O O . ALA A 1 84 ? 6.704 -3.920 -0.638 1.00 94.12 84 ALA A O 1
ATOM 655 N N . ILE A 1 85 ? 7.654 -5.348 -2.076 1.00 93.88 85 ILE A N 1
ATOM 656 C CA . ILE A 1 85 ? 6.811 -6.500 -1.706 1.00 93.88 85 ILE A CA 1
ATOM 657 C C . ILE A 1 85 ? 6.965 -6.836 -0.217 1.00 93.88 85 ILE A C 1
ATOM 659 O O . ILE A 1 85 ? 5.962 -6.960 0.487 1.00 93.88 85 ILE A O 1
ATOM 663 N N . VAL A 1 86 ? 8.201 -6.936 0.282 1.00 95.81 86 VAL A N 1
ATOM 664 C CA . VAL A 1 86 ? 8.466 -7.259 1.695 1.00 95.81 86 VAL A CA 1
ATOM 665 C C . VAL A 1 86 ? 7.893 -6.187 2.623 1.00 95.81 86 VAL A C 1
ATOM 667 O O . VAL A 1 86 ? 7.219 -6.523 3.598 1.00 95.81 86 VAL A O 1
ATOM 670 N N . VAL A 1 87 ? 8.095 -4.906 2.299 1.00 95.81 87 VAL A N 1
ATOM 671 C CA . VAL A 1 87 ? 7.520 -3.791 3.067 1.00 95.81 87 VAL A CA 1
ATOM 672 C C . VAL A 1 87 ? 5.993 -3.861 3.065 1.00 95.81 87 VAL A C 1
ATOM 674 O O . VAL A 1 87 ? 5.389 -3.655 4.111 1.00 95.81 87 VAL A O 1
ATOM 677 N N . GLY A 1 88 ? 5.359 -4.225 1.948 1.00 94.75 88 GLY A N 1
ATOM 678 C CA . GLY A 1 88 ? 3.900 -4.357 1.888 1.00 94.75 88 GLY A CA 1
ATOM 679 C C . GLY A 1 88 ? 3.322 -5.459 2.739 1.00 94.75 88 GLY A C 1
ATOM 680 O O . GLY A 1 88 ? 2.352 -5.251 3.462 1.00 94.75 88 GLY A O 1
ATOM 681 N N . VAL A 1 89 ? 3.919 -6.646 2.681 1.00 95.81 89 VAL A N 1
ATOM 682 C CA . VAL A 1 89 ? 3.467 -7.756 3.523 1.00 95.81 89 VAL A CA 1
ATOM 683 C C . VAL A 1 89 ? 3.683 -7.410 5.000 1.00 95.81 89 VAL A C 1
ATOM 685 O O . VAL A 1 89 ? 2.813 -7.689 5.824 1.00 95.81 89 VAL A O 1
ATOM 688 N N . ALA A 1 90 ? 4.788 -6.736 5.339 1.00 97.00 90 ALA A N 1
ATOM 689 C CA . ALA A 1 90 ? 5.058 -6.282 6.699 1.00 97.00 90 ALA A CA 1
ATOM 690 C C . ALA A 1 90 ? 4.038 -5.239 7.189 1.00 97.00 90 ALA A C 1
ATOM 692 O O . ALA A 1 90 ? 3.499 -5.381 8.290 1.00 97.00 90 ALA A O 1
ATOM 693 N N . THR A 1 91 ? 3.723 -4.217 6.387 1.00 95.81 91 THR A N 1
ATOM 694 C CA . THR A 1 91 ? 2.730 -3.198 6.763 1.00 95.81 91 THR A CA 1
ATOM 695 C C . THR A 1 91 ? 1.322 -3.777 6.841 1.00 95.81 91 THR A C 1
ATOM 697 O O . THR A 1 91 ? 0.587 -3.426 7.762 1.00 95.81 91 THR A O 1
ATOM 700 N N . LEU A 1 92 ? 0.952 -4.712 5.960 1.00 96.38 92 LEU A N 1
ATOM 701 C CA . LEU A 1 92 ? -0.327 -5.423 6.047 1.00 96.38 92 LEU A CA 1
ATOM 702 C C . LEU A 1 92 ? -0.415 -6.297 7.299 1.00 96.38 92 LEU A C 1
ATOM 704 O O . LEU A 1 92 ? -1.449 -6.290 7.965 1.00 96.38 92 LEU A O 1
ATOM 708 N N . ALA A 1 93 ? 0.656 -7.005 7.663 1.00 97.00 93 ALA A N 1
ATOM 709 C CA . ALA A 1 93 ? 0.693 -7.806 8.884 1.00 97.00 93 ALA A CA 1
ATOM 710 C C . ALA A 1 93 ? 0.502 -6.934 10.135 1.00 97.00 93 ALA A C 1
ATOM 712 O O . ALA A 1 93 ? -0.325 -7.252 10.993 1.00 97.00 93 ALA A O 1
ATOM 713 N N . VAL A 1 94 ? 1.212 -5.804 10.215 1.00 97.50 94 VAL A N 1
ATOM 714 C CA . VAL A 1 94 ? 1.058 -4.837 11.313 1.00 97.50 94 VAL A CA 1
ATOM 715 C C . VAL A 1 94 ? -0.338 -4.213 11.301 1.00 97.50 94 VAL A C 1
ATOM 717 O O . VAL A 1 94 ? -0.981 -4.137 12.346 1.00 97.50 94 VAL A O 1
ATOM 720 N N . GLY A 1 95 ? -0.848 -3.822 10.134 1.00 96.38 95 GLY A N 1
ATOM 721 C CA . GLY A 1 95 ? -2.187 -3.257 9.980 1.00 96.38 95 GLY A CA 1
ATOM 722 C C . GLY A 1 95 ? -3.285 -4.217 10.439 1.00 96.38 95 GLY A C 1
ATOM 723 O O . GLY A 1 95 ? -4.179 -3.822 11.185 1.00 96.38 95 GLY A O 1
ATOM 724 N N . LEU A 1 96 ? -3.191 -5.498 10.074 1.00 96.56 96 LEU A N 1
ATOM 725 C CA . LEU A 1 96 ? -4.119 -6.533 10.533 1.00 96.56 96 LEU A CA 1
ATOM 726 C C . LEU A 1 96 ? -3.991 -6.788 12.037 1.00 96.56 96 LEU A C 1
ATOM 728 O O . LEU A 1 96 ? -5.007 -6.915 12.721 1.00 96.56 96 LEU A O 1
ATOM 732 N N . ALA A 1 97 ? -2.770 -6.819 12.574 1.00 96.88 97 ALA A N 1
ATOM 733 C CA . ALA A 1 97 ? -2.553 -6.947 14.013 1.00 96.88 97 ALA A CA 1
ATOM 734 C C . ALA A 1 97 ? -3.204 -5.787 14.785 1.00 96.88 97 ALA A C 1
ATOM 736 O O . ALA A 1 97 ? -3.863 -6.015 15.803 1.00 96.88 97 ALA A O 1
ATOM 737 N N . LEU A 1 98 ? -3.085 -4.558 14.275 1.00 95.31 98 LEU A N 1
ATOM 738 C CA . LEU A 1 98 ? -3.762 -3.386 14.827 1.00 95.31 98 LEU A CA 1
ATOM 739 C C . LEU A 1 98 ? -5.282 -3.501 14.705 1.00 95.31 98 LEU A C 1
ATOM 741 O O . LEU A 1 98 ? -5.973 -3.277 15.694 1.00 95.31 98 LEU A O 1
ATOM 745 N N . ALA A 1 99 ? -5.813 -3.924 13.557 1.00 94.31 99 ALA A N 1
ATOM 746 C CA . ALA A 1 99 ? -7.251 -4.132 13.386 1.00 94.31 99 AL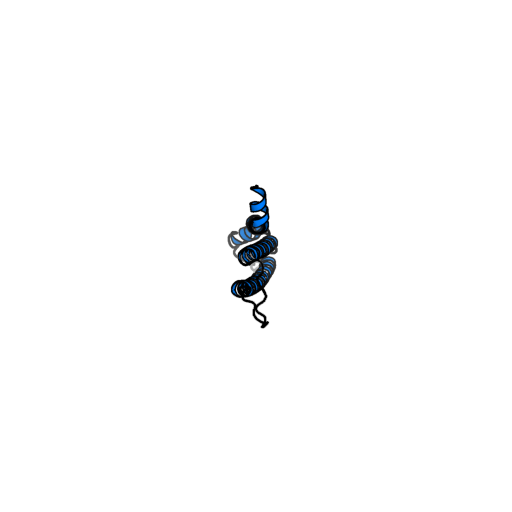A A CA 1
ATOM 747 C C . ALA A 1 99 ? -7.806 -5.143 14.407 1.00 94.31 99 ALA A C 1
ATOM 749 O O . ALA A 1 99 ? -8.834 -4.895 15.036 1.00 94.31 99 ALA A O 1
ATOM 750 N N . VAL A 1 100 ? -7.098 -6.251 14.653 1.00 95.06 100 VAL A N 1
ATOM 751 C CA . VAL A 1 100 ? -7.482 -7.228 15.687 1.00 95.06 100 VAL A CA 1
ATOM 752 C C . VAL A 1 100 ? -7.473 -6.595 17.081 1.00 95.06 100 VAL A C 1
ATOM 754 O O . VAL A 1 100 ? -8.415 -6.803 17.848 1.00 95.06 100 VAL A O 1
ATOM 757 N N . ARG A 1 101 ? -6.450 -5.800 17.415 1.00 94.12 101 ARG A N 1
ATOM 758 C CA . ARG A 1 101 ? -6.365 -5.103 18.710 1.00 94.12 101 ARG A CA 1
ATOM 759 C C . ARG A 1 101 ? -7.479 -4.077 18.894 1.00 94.12 101 ARG A C 1
ATOM 761 O O . ARG A 1 101 ? -8.068 -4.019 19.968 1.00 94.12 101 ARG A O 1
ATOM 768 N N . ILE A 1 102 ? -7.808 -3.326 17.849 1.00 92.75 102 ILE A N 1
ATOM 769 C CA . ILE A 1 102 ? -8.914 -2.364 17.851 1.00 92.75 102 ILE A CA 1
ATOM 770 C C . ILE A 1 102 ? -10.240 -3.094 18.064 1.00 92.75 102 ILE A C 1
ATOM 772 O O . ILE A 1 102 ? -11.004 -2.717 18.949 1.00 92.75 102 ILE A O 1
ATOM 776 N N . LYS A 1 103 ? -10.475 -4.203 17.352 1.00 93.12 103 LYS A N 1
ATOM 777 C CA . LYS A 1 103 ? -11.675 -5.026 17.550 1.00 93.12 103 LYS A CA 1
ATOM 778 C C . LYS A 1 103 ? -11.793 -5.541 18.985 1.00 93.12 103 LYS A C 1
ATOM 780 O O . LYS A 1 103 ? -12.891 -5.584 19.523 1.00 93.12 103 LYS A O 1
ATOM 785 N N . GLN A 1 104 ? -10.683 -5.933 19.611 1.00 92.31 104 GLN A N 1
ATOM 786 C CA . GLN A 1 104 ? -10.676 -6.377 21.010 1.00 92.31 104 GLN A CA 1
ATOM 787 C C . GLN A 1 104 ? -10.972 -5.237 21.998 1.00 92.31 104 GLN A C 1
ATOM 789 O O . GLN A 1 104 ? -11.595 -5.488 23.025 1.00 92.31 104 GLN A O 1
ATOM 794 N N . ALA A 1 105 ? -10.538 -4.010 21.701 1.00 90.25 105 ALA A N 1
ATOM 795 C CA . ALA A 1 105 ? -10.726 -2.851 22.574 1.00 90.25 105 ALA A CA 1
ATOM 796 C C . ALA A 1 105 ? -12.116 -2.202 22.433 1.00 90.25 105 ALA A C 1
ATOM 798 O O . ALA A 1 105 ? -12.745 -1.889 23.441 1.00 90.25 105 ALA A O 1
ATOM 799 N N . TYR A 1 106 ? -12.598 -2.022 21.200 1.00 88.62 106 TYR A N 1
ATOM 800 C CA . TYR A 1 106 ? -13.842 -1.303 20.895 1.00 88.62 106 TYR A CA 1
ATOM 801 C C . TYR A 1 106 ? -15.018 -2.233 20.560 1.00 88.62 106 TYR A C 1
ATOM 803 O O . TYR A 1 106 ? -16.162 -1.794 20.544 1.00 88.62 106 TYR A O 1
ATOM 811 N N . GLY A 1 107 ? -14.771 -3.515 20.274 1.00 89.88 107 GLY A N 1
ATOM 812 C CA . GLY A 1 107 ? -15.802 -4.477 19.857 1.00 89.88 107 GLY A CA 1
ATOM 813 C C . GLY A 1 107 ? -16.231 -4.358 18.389 1.00 89.88 107 GLY A C 1
ATOM 814 O O . GLY A 1 107 ? -16.926 -5.239 17.886 1.00 89.88 107 GLY A O 1
ATOM 815 N N . THR A 1 108 ? -15.776 -3.321 17.686 1.00 90.62 108 THR A N 1
ATOM 816 C CA . THR A 1 108 ? -16.149 -2.995 16.305 1.00 90.62 108 THR A CA 1
ATOM 817 C C . THR A 1 108 ? -14.921 -2.700 15.442 1.00 90.62 108 THR A C 1
ATOM 819 O O . THR A 1 108 ? -13.819 -2.466 15.943 1.00 90.62 108 THR A O 1
ATOM 822 N N . LEU A 1 109 ? -15.106 -2.787 14.126 1.00 91.06 109 LEU A N 1
ATOM 823 C CA . LEU A 1 109 ? -14.111 -2.466 13.096 1.00 91.06 109 LEU A CA 1
ATOM 824 C C . LEU A 1 109 ? -14.585 -1.343 12.164 1.00 91.06 109 LEU A C 1
ATOM 826 O O . LEU A 1 109 ? -13.900 -1.039 11.184 1.00 91.06 109 LEU A O 1
ATOM 830 N N . GLU A 1 110 ? -15.751 -0.764 12.447 1.00 91.88 110 GLU A N 1
ATOM 831 C CA . GLU A 1 110 ? -16.269 0.399 11.738 1.00 91.88 110 GLU A CA 1
ATOM 832 C C . GLU A 1 110 ? -15.649 1.665 12.330 1.00 91.88 110 GLU A C 1
ATOM 834 O O . GLU A 1 110 ? -15.709 1.913 13.534 1.00 91.88 110 GLU A O 1
ATOM 839 N N . GLU A 1 111 ? -15.022 2.462 11.472 1.00 87.88 111 GLU A N 1
ATOM 840 C CA . GLU A 1 111 ? -14.261 3.644 11.874 1.00 87.88 111 GLU A CA 1
ATOM 841 C C . GLU A 1 111 ? -15.134 4.700 12.561 1.00 87.88 111 GLU A C 1
ATOM 843 O O . GLU A 1 111 ? -14.714 5.285 13.556 1.00 87.88 111 GLU A O 1
ATOM 848 N N . GLU A 1 112 ? -16.362 4.906 12.083 1.00 88.31 112 GLU A N 1
ATOM 849 C CA . GLU A 1 112 ? -17.293 5.882 12.658 1.00 88.31 112 GLU A CA 1
ATOM 850 C C . GLU A 1 112 ? -17.630 5.561 14.121 1.00 88.31 112 GLU A C 1
ATOM 852 O O . GLU A 1 112 ? -17.578 6.436 14.983 1.00 88.31 112 GLU A O 1
ATOM 857 N N . GLU A 1 113 ? -17.895 4.291 14.431 1.00 87.44 113 GLU A N 1
ATOM 858 C CA . GLU A 1 113 ? -18.196 3.851 15.795 1.00 87.44 113 GLU A CA 1
ATOM 859 C C . GLU A 1 113 ? -16.989 4.015 16.727 1.00 87.44 113 GLU A C 1
ATOM 861 O O . GLU A 1 113 ? -17.143 4.423 17.881 1.00 87.44 113 GLU A O 1
ATOM 866 N N . ILE A 1 114 ? -15.782 3.743 16.222 1.00 88.00 114 ILE A N 1
ATOM 867 C CA . ILE A 1 114 ? -14.533 3.928 16.973 1.00 88.00 114 ILE A CA 1
ATOM 868 C C . ILE A 1 114 ? -14.324 5.413 17.290 1.00 88.00 114 ILE A C 1
ATOM 870 O O . ILE A 1 114 ? -14.055 5.763 18.439 1.00 88.00 114 ILE A O 1
ATOM 874 N N . LEU A 1 115 ? -14.498 6.292 16.299 1.00 87.69 115 LEU A N 1
ATOM 875 C CA . LEU A 1 115 ? -14.365 7.739 16.475 1.00 87.69 115 LEU A CA 1
ATOM 876 C C . LEU A 1 115 ? -15.400 8.284 17.464 1.00 87.69 115 LEU A C 1
ATOM 878 O O . LEU A 1 115 ? -15.076 9.136 18.289 1.00 87.69 115 LEU A O 1
ATOM 882 N N . LEU A 1 116 ? -16.639 7.796 17.421 1.00 88.00 116 LEU A N 1
ATOM 883 C CA . LEU A 1 116 ? -17.675 8.186 18.379 1.00 88.00 116 LEU A CA 1
ATOM 884 C C . LEU A 1 116 ? -17.344 7.726 19.805 1.00 88.00 116 LEU A C 1
ATOM 886 O O . LEU A 1 116 ? -17.551 8.487 20.751 1.00 88.00 116 LEU A O 1
ATOM 890 N N . ALA A 1 117 ? -16.818 6.510 19.969 1.00 84.50 117 ALA A N 1
ATOM 891 C CA . ALA A 1 117 ? -16.418 5.983 21.271 1.00 84.50 117 ALA A CA 1
ATOM 892 C C . ALA A 1 117 ? -15.248 6.767 21.891 1.00 84.50 117 ALA A C 1
ATOM 894 O O . ALA A 1 117 ? -15.230 6.957 23.107 1.00 84.50 117 ALA A O 1
A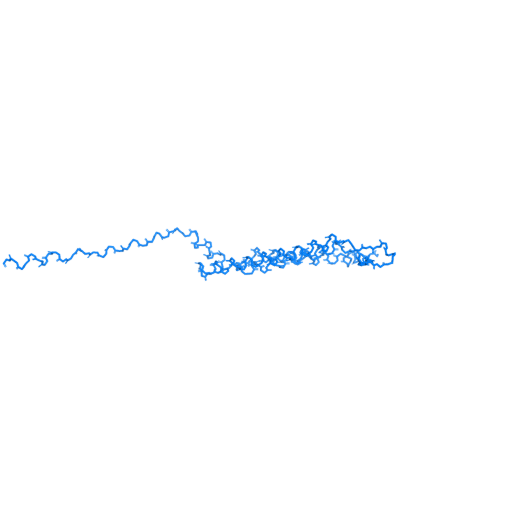TOM 895 N N . ASP A 1 118 ? -14.311 7.242 21.069 1.00 85.88 118 ASP A N 1
ATOM 896 C CA . ASP A 1 118 ? -13.154 8.031 21.512 1.00 85.88 118 ASP A CA 1
ATOM 897 C C . ASP A 1 118 ? -13.528 9.489 21.838 1.00 85.88 118 ASP A C 1
ATOM 899 O O . ASP A 1 118 ? -13.066 10.062 22.824 1.00 85.88 118 ASP A O 1
ATOM 903 N N . ASN A 1 119 ? -14.445 10.073 21.057 1.00 84.50 119 ASN A N 1
ATOM 904 C CA . ASN A 1 119 ? -14.965 11.426 21.281 1.00 84.50 119 ASN A CA 1
ATOM 905 C C . ASN A 1 119 ? -16.019 11.504 22.399 1.00 84.50 119 ASN A C 1
ATOM 907 O O . ASN A 1 119 ? -16.388 12.602 22.830 1.00 84.50 119 ASN A O 1
ATOM 911 N N . ALA A 1 120 ? -16.533 10.368 22.879 1.00 74.19 120 ALA A N 1
ATOM 912 C CA . ALA A 1 120 ? -17.445 10.359 24.010 1.00 74.19 120 ALA A CA 1
ATOM 913 C C . ALA A 1 120 ? -16.703 10.868 25.260 1.00 74.19 120 ALA A C 1
ATOM 915 O O . ALA A 1 120 ? -15.631 10.358 25.592 1.00 74.19 120 ALA A O 1
ATOM 916 N N . PRO A 1 121 ? -17.255 11.848 26.005 1.00 63.50 121 PRO A N 1
ATOM 917 C CA . PRO A 1 121 ? -16.605 12.341 27.209 1.00 63.50 121 PRO A CA 1
ATOM 918 C C . PRO A 1 121 ? -16.402 11.164 28.157 1.00 63.50 121 PRO A C 1
ATOM 920 O O . PRO A 1 121 ? -17.384 10.517 28.533 1.00 63.50 121 PRO A O 1
ATOM 923 N N . VAL A 1 122 ? -15.138 10.893 28.516 1.00 65.06 122 VAL A N 1
ATOM 924 C CA . VAL A 1 122 ? -14.721 9.800 29.406 1.00 65.06 122 VAL A CA 1
ATOM 925 C C . VAL A 1 122 ? -15.712 9.718 30.560 1.00 65.06 122 VAL A C 1
ATOM 927 O O . VAL A 1 122 ? -15.703 10.559 31.468 1.00 65.06 122 VAL A O 1
ATOM 930 N N . ARG A 1 123 ? -16.623 8.737 30.513 1.00 61.03 123 ARG A N 1
ATOM 931 C CA . ARG A 1 123 ? -17.573 8.516 31.600 1.00 61.03 123 ARG A CA 1
ATOM 932 C C . ARG A 1 123 ? -16.732 8.109 32.796 1.00 61.03 123 ARG A C 1
ATOM 934 O O . ARG A 1 123 ? -16.284 6.969 32.887 1.00 61.03 123 ARG A O 1
ATOM 941 N N . LYS A 1 124 ? -16.486 9.074 33.692 1.00 48.22 124 LYS A N 1
ATOM 942 C CA . LYS A 1 124 ? -15.839 8.844 34.985 1.00 48.22 124 LYS A CA 1
ATOM 943 C C . LYS A 1 124 ? -16.471 7.587 35.585 1.00 48.22 124 LYS A C 1
ATOM 945 O O . LYS A 1 124 ? -17.705 7.506 35.592 1.00 48.22 124 LYS A O 1
ATOM 950 N N . PRO A 1 125 ? -15.670 6.613 36.049 1.00 43.66 125 PRO A N 1
ATOM 951 C CA . PRO A 1 125 ? -16.210 5.376 36.584 1.00 43.66 125 PRO A CA 1
ATOM 952 C C . PRO A 1 125 ? -17.245 5.729 37.646 1.00 43.66 125 PRO A C 1
ATOM 954 O O . PRO A 1 125 ? -16.979 6.554 38.524 1.00 43.66 125 PRO A O 1
ATOM 957 N N . ALA A 1 126 ? -18.445 5.163 37.493 1.00 57.12 126 ALA A N 1
ATOM 958 C CA . ALA A 1 126 ? -19.583 5.412 38.358 1.00 57.12 126 ALA A CA 1
ATOM 959 C C . ALA A 1 126 ? -19.122 5.342 39.816 1.00 57.12 126 ALA A C 1
ATOM 961 O O . ALA A 1 126 ? -18.710 4.287 40.304 1.00 57.12 126 ALA A O 1
ATOM 962 N N . GLN A 1 127 ? -19.145 6.496 40.485 1.00 55.19 127 GLN A N 1
ATOM 963 C CA . GLN A 1 127 ? -18.909 6.618 41.912 1.00 55.19 127 GLN A C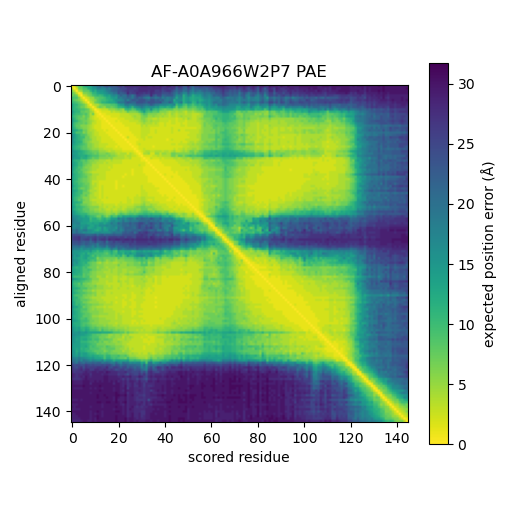A 1
ATOM 964 C C . GLN A 1 127 ? -19.882 5.653 42.575 1.00 55.19 127 GLN A C 1
ATOM 966 O O . GLN A 1 127 ? -21.087 5.903 42.563 1.00 55.19 127 GLN A O 1
ATOM 971 N N . LYS A 1 128 ? -19.357 4.511 43.047 1.00 51.03 128 LYS A N 1
ATOM 972 C CA . LYS A 1 128 ? -20.132 3.446 43.681 1.00 51.03 128 LYS A CA 1
ATOM 973 C C . LYS A 1 128 ? -21.138 4.108 44.601 1.00 51.03 128 LYS A C 1
ATOM 975 O O . LYS A 1 128 ? -20.756 4.780 45.561 1.00 51.03 128 LYS A O 1
ATOM 980 N N . THR A 1 129 ? -22.405 3.962 44.231 1.00 54.72 129 THR A N 1
ATOM 981 C CA . THR A 1 129 ? -23.567 4.395 44.981 1.00 54.72 129 THR A CA 1
ATOM 982 C C . THR A 1 129 ? -23.270 4.190 46.454 1.00 54.72 129 THR A C 1
ATOM 984 O O . THR A 1 129 ? -23.074 3.059 46.900 1.00 54.72 129 THR A O 1
ATOM 987 N N . LYS A 1 130 ? -23.199 5.294 47.207 1.00 50.84 130 LYS A N 1
ATOM 988 C CA . LYS A 1 130 ? -23.373 5.285 48.655 1.00 50.84 130 LYS A CA 1
ATOM 989 C C . LYS A 1 130 ? -24.692 4.561 48.919 1.00 50.84 130 LYS A C 1
ATOM 991 O O . LYS A 1 130 ? -25.738 5.199 49.018 1.00 50.84 130 LYS A O 1
ATOM 996 N N . ILE A 1 131 ? -24.666 3.237 49.058 1.00 56.41 131 ILE A N 1
ATOM 997 C CA . ILE A 1 131 ? -25.744 2.486 49.691 1.00 56.41 131 ILE A CA 1
ATOM 998 C C . ILE A 1 131 ? -25.611 2.801 51.175 1.00 56.41 131 ILE A C 1
ATOM 1000 O O . ILE A 1 131 ? -24.995 2.093 51.961 1.00 56.41 131 ILE A O 1
ATOM 1004 N N . LYS A 1 132 ? -26.088 4.001 51.504 1.00 54.84 132 LYS A N 1
ATOM 1005 C CA . LYS A 1 132 ? -26.934 4.331 52.639 1.00 54.84 132 LYS A CA 1
ATOM 1006 C C . LYS A 1 132 ? -26.940 3.265 53.739 1.00 54.84 132 LYS A C 1
ATOM 1008 O O . LYS A 1 132 ? -27.978 2.697 54.055 1.00 54.84 132 LYS A O 1
ATOM 1013 N N . HIS A 1 133 ? -25.828 3.124 54.453 1.00 48.75 133 HIS A N 1
ATOM 1014 C CA . HIS A 1 133 ? -25.842 2.643 55.833 1.00 48.75 133 HIS A CA 1
ATOM 1015 C C . HIS A 1 133 ? -26.240 3.804 56.763 1.00 48.75 133 HIS A C 1
ATOM 1017 O O . HIS A 1 133 ? -25.550 4.200 57.694 1.00 48.75 133 HIS A O 1
ATOM 1023 N N . ARG A 1 134 ? -27.394 4.406 56.464 1.00 58.81 134 ARG A N 1
ATOM 1024 C CA . ARG A 1 134 ? -28.108 5.355 57.322 1.00 58.81 134 ARG A CA 1
ATOM 1025 C C . ARG A 1 134 ? -29.455 4.710 57.614 1.00 58.81 134 ARG A C 1
ATOM 1027 O O . ARG A 1 134 ? -30.443 5.005 56.951 1.00 58.81 134 ARG A O 1
ATOM 1034 N N . GLY A 1 135 ? -29.465 3.756 58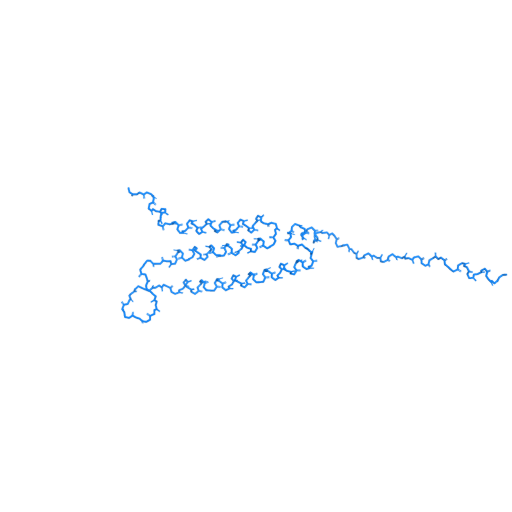.541 1.00 52.00 135 GLY A N 1
ATOM 1035 C CA . GLY A 1 135 ? -30.694 3.013 58.808 1.00 52.00 135 GLY A CA 1
ATOM 1036 C C . GLY A 1 135 ? -30.745 2.082 60.012 1.00 52.00 135 GLY A C 1
ATOM 1037 O O . GLY A 1 135 ? -31.822 1.552 60.235 1.00 52.00 135 GLY A O 1
ATOM 1038 N N . ASN A 1 136 ? -29.679 1.871 60.803 1.00 54.72 136 ASN A N 1
ATOM 1039 C CA . ASN A 1 136 ? -29.791 0.895 61.904 1.00 54.72 136 ASN A CA 1
ATOM 1040 C C . ASN A 1 136 ? -29.204 1.274 63.275 1.00 54.72 136 ASN A C 1
ATOM 1042 O O . ASN A 1 136 ? -29.319 0.493 64.212 1.00 54.72 136 ASN A O 1
ATOM 1046 N N . SER A 1 137 ? -28.683 2.489 63.482 1.00 56.22 137 SE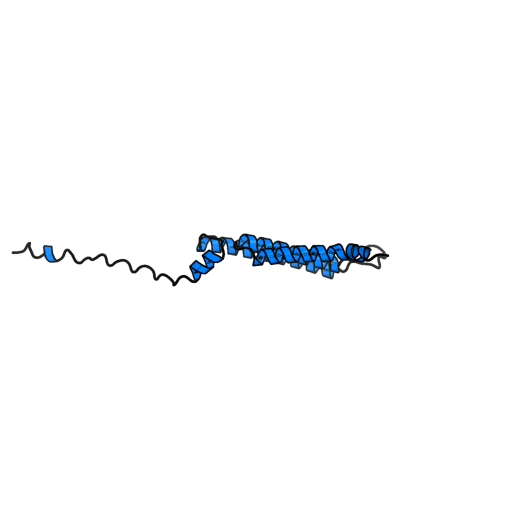R A N 1
ATOM 1047 C CA . SER A 1 137 ? -28.251 2.898 64.835 1.00 56.22 137 SER A CA 1
ATOM 1048 C C . SER A 1 137 ? -29.407 3.323 65.754 1.00 56.22 137 SER A C 1
ATOM 1050 O O . SER A 1 137 ? -29.253 3.331 66.973 1.00 56.22 137 SER A O 1
ATOM 1052 N N . LYS A 1 138 ? -30.602 3.615 65.214 1.00 56.31 138 LYS A N 1
ATOM 1053 C CA . LYS A 1 138 ? -31.765 4.018 66.032 1.00 56.31 138 LYS A CA 1
ATOM 1054 C C . LYS A 1 138 ?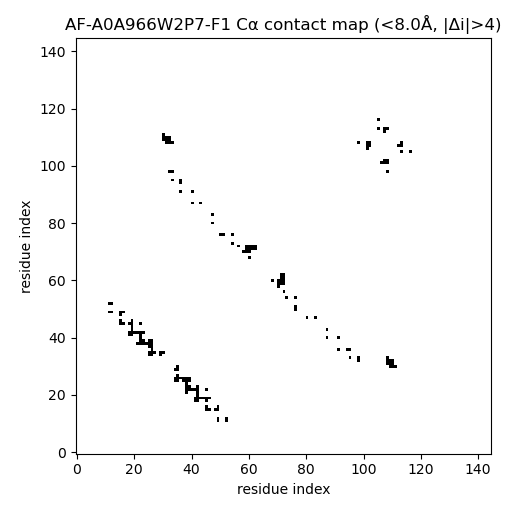 -32.523 2.849 66.681 1.00 56.31 138 LYS A C 1
ATOM 1056 O O . LYS A 1 138 ? -33.305 3.089 67.595 1.00 56.31 138 LYS A O 1
ATOM 1061 N N . ARG A 1 139 ? -32.266 1.591 66.291 1.00 56.88 139 ARG A N 1
ATOM 1062 C CA . ARG A 1 139 ? -32.851 0.407 66.958 1.00 56.88 139 ARG A CA 1
ATOM 1063 C C . ARG A 1 139 ? -32.064 -0.068 68.184 1.00 56.88 139 ARG A C 1
ATOM 1065 O O . ARG A 1 139 ? -32.641 -0.740 69.031 1.00 56.88 139 ARG A O 1
ATOM 1072 N N . ALA A 1 140 ? -30.802 0.336 68.340 1.00 56.78 140 ALA A N 1
ATOM 1073 C CA . ALA A 1 140 ? -29.980 -0.071 69.483 1.00 56.78 140 ALA A CA 1
ATOM 1074 C C . ALA A 1 140 ? -30.360 0.637 70.800 1.00 56.78 140 ALA A C 1
ATOM 1076 O O . ALA A 1 140 ? -30.117 0.105 71.879 1.00 56.78 140 ALA A O 1
ATOM 1077 N N . ARG A 1 141 ? -31.002 1.813 70.736 1.00 60.22 141 ARG A N 1
ATOM 1078 C CA . ARG A 1 141 ? -31.316 2.623 71.928 1.00 60.22 141 ARG A CA 1
ATOM 1079 C C . ARG A 1 141 ? -32.680 2.329 72.569 1.00 60.22 141 ARG A C 1
ATOM 1081 O O . ARG A 1 141 ? -32.947 2.827 73.649 1.00 60.22 141 ARG A O 1
ATOM 1088 N N . ARG A 1 142 ? -33.521 1.497 71.939 1.00 60.44 142 ARG A N 1
ATOM 1089 C CA . ARG A 1 142 ? -34.846 1.092 72.460 1.00 60.44 142 ARG A CA 1
ATOM 1090 C C . ARG A 1 142 ? -34.840 -0.211 73.273 1.00 60.44 142 ARG A C 1
ATOM 1092 O O . ARG A 1 142 ? -35.896 -0.666 73.676 1.00 60.44 142 ARG A O 1
ATOM 1099 N N . ARG A 1 143 ? -33.668 -0.813 73.508 1.00 60.94 143 ARG A N 1
ATOM 1100 C CA . ARG A 1 143 ? -33.509 -2.034 74.324 1.00 60.94 143 ARG A CA 1
ATOM 1101 C C . ARG A 1 143 ? -32.936 -1.772 75.728 1.00 60.94 143 ARG A C 1
ATOM 1103 O O . ARG A 1 143 ? -32.542 -2.716 76.396 1.00 60.94 143 ARG A O 1
ATOM 1110 N N . ARG A 1 144 ? -32.824 -0.506 76.146 1.00 61.03 144 ARG A N 1
ATOM 1111 C CA . ARG A 1 144 ? -32.269 -0.101 77.455 1.00 61.03 144 ARG A CA 1
ATOM 1112 C C . ARG A 1 144 ? -33.126 0.960 78.166 1.00 61.03 144 ARG A C 1
ATOM 1114 O O . ARG A 1 144 ? -32.571 1.860 78.786 1.00 61.03 144 ARG A O 1
ATOM 1121 N N . ALA A 1 145 ? -34.444 0.890 78.012 1.00 56.72 145 ALA A N 1
ATOM 1122 C CA . ALA A 1 145 ? -35.408 1.666 78.788 1.00 56.72 145 ALA A CA 1
ATOM 1123 C C . ALA A 1 145 ? -36.451 0.702 79.350 1.00 56.72 145 ALA A C 1
ATOM 1125 O O . ALA A 1 145 ? -36.763 -0.262 78.609 1.00 56.72 145 ALA A O 1
#

Sequence (145 aa):
MGSGYFLLHHYNYWVSVVIMMVGLYGVIASSNLIKKLIGLAIFQTAVLLLYISVAYVKDARFPILGDGATDYINPLPHVLMLTAIVVGVATLAVGLALAVRIKQAYGTLEEEEILLADNAPVRKPAQKTKIKHRGNSKRARRRRA